Protein AF-A0A355M276-F1 (afdb_monomer_lite)

pLDDT: mean 73.24, std 22.03, range [34.16, 96.5]

Radius of gyration: 30.93 Å; chains: 1; bounding box: 49×76×55 Å

Structure (mmCIF, N/CA/C/O backbone):
data_AF-A0A355M276-F1
#
_entry.id   AF-A0A355M276-F1
#
loop_
_atom_site.group_PDB
_atom_site.id
_atom_site.type_symbol
_atom_site.label_atom_id
_atom_site.label_alt_id
_atom_site.label_comp_id
_atom_site.label_asym_id
_atom_site.label_entity_id
_atom_site.label_seq_id
_atom_site.pdbx_PDB_ins_code
_atom_site.Cartn_x
_atom_site.Cartn_y
_atom_site.Cartn_z
_atom_site.occupancy
_atom_site.B_iso_or_equiv
_atom_site.auth_seq_id
_atom_site.auth_comp_id
_atom_site.auth_asym_id
_atom_site.auth_atom_id
_atom_site.pdbx_PDB_model_num
ATOM 1 N N . MET A 1 1 ? 22.089 56.402 -27.767 1.00 39.66 1 MET A N 1
ATOM 2 C CA . MET A 1 1 ? 21.917 55.730 -26.461 1.00 39.66 1 MET A CA 1
ATOM 3 C C . MET A 1 1 ? 22.614 56.566 -25.3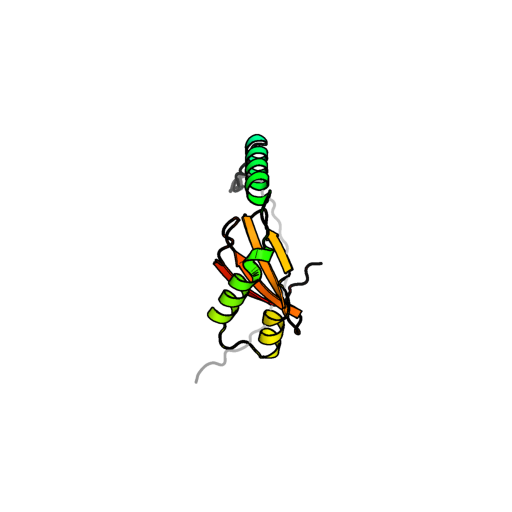99 1.00 39.66 1 MET A C 1
ATOM 5 O O . MET A 1 1 ? 23.775 56.906 -25.575 1.00 39.66 1 MET A O 1
ATOM 9 N N . ARG A 1 2 ? 21.848 57.023 -24.402 1.00 36.72 2 ARG A N 1
ATOM 10 C CA . ARG A 1 2 ? 22.248 57.958 -23.339 1.00 36.72 2 ARG A CA 1
ATOM 11 C C . ARG A 1 2 ? 22.703 57.205 -22.082 1.00 36.72 2 ARG A C 1
ATOM 13 O O . ARG A 1 2 ? 22.256 56.087 -21.858 1.00 36.72 2 ARG A O 1
ATOM 20 N N . TRP A 1 3 ? 23.440 57.957 -21.258 1.00 36.84 3 TRP A N 1
ATOM 21 C CA . TRP A 1 3 ? 23.715 57.808 -19.820 1.00 36.84 3 TRP A CA 1
ATOM 22 C C . TRP A 1 3 ? 25.068 57.195 -19.429 1.00 36.84 3 TRP A C 1
ATOM 24 O O . TRP A 1 3 ? 25.181 56.026 -19.089 1.00 36.84 3 TRP A O 1
ATOM 34 N N . HIS A 1 4 ? 26.072 58.073 -19.345 1.00 42.06 4 HIS A N 1
ATOM 35 C CA . HIS A 1 4 ? 27.077 58.034 -18.284 1.00 42.06 4 HIS A CA 1
ATOM 36 C C . HIS A 1 4 ? 26.790 59.205 -17.338 1.00 42.06 4 HIS A C 1
ATOM 38 O O . HIS A 1 4 ? 26.800 60.356 -17.774 1.00 42.06 4 HIS A O 1
ATOM 44 N N . ILE A 1 5 ? 26.522 58.921 -16.062 1.00 45.81 5 ILE A N 1
ATOM 45 C CA . ILE A 1 5 ? 26.550 59.922 -14.99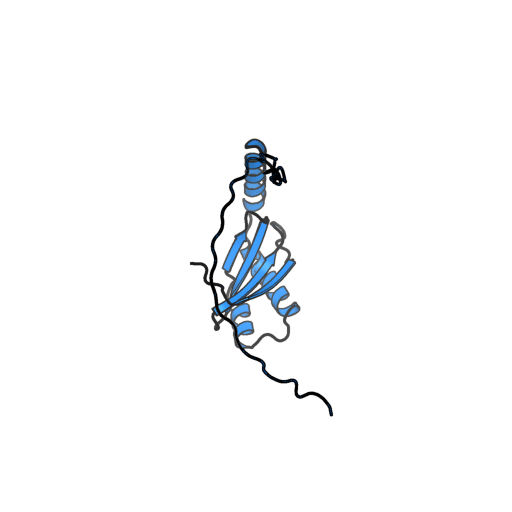0 1.00 45.81 5 ILE A CA 1
ATOM 46 C C . ILE A 1 5 ? 27.690 59.583 -14.035 1.00 45.81 5 ILE A C 1
ATOM 48 O O . ILE A 1 5 ? 28.011 58.431 -13.751 1.00 45.81 5 ILE A O 1
ATOM 52 N N . THR A 1 6 ? 28.324 60.669 -13.636 1.00 45.25 6 THR A N 1
ATOM 53 C CA . THR A 1 6 ? 29.606 60.893 -12.998 1.00 45.25 6 THR A CA 1
ATOM 54 C C . THR A 1 6 ? 29.631 60.624 -11.493 1.00 45.25 6 THR A C 1
ATOM 56 O O . THR A 1 6 ? 28.655 60.802 -10.771 1.00 45.25 6 THR A O 1
ATOM 59 N N . LYS A 1 7 ? 30.834 60.266 -11.028 1.00 45.91 7 LYS A N 1
ATOM 60 C CA . LYS A 1 7 ? 31.295 60.278 -9.633 1.00 45.91 7 LYS A CA 1
ATOM 61 C C . LYS A 1 7 ? 31.498 61.712 -9.118 1.00 45.91 7 LYS A C 1
ATOM 63 O O . LYS A 1 7 ? 32.180 62.476 -9.787 1.00 45.91 7 LYS A O 1
ATOM 68 N N . TYR A 1 8 ? 31.081 61.988 -7.880 1.00 46.78 8 TYR A N 1
ATOM 69 C CA . TYR A 1 8 ? 31.647 62.983 -6.940 1.00 46.78 8 TYR A CA 1
ATOM 70 C C . TYR A 1 8 ? 31.347 62.450 -5.518 1.00 46.78 8 TYR A C 1
ATOM 72 O O . TYR A 1 8 ? 30.198 62.162 -5.224 1.00 46.78 8 TYR A O 1
ATOM 80 N N . SER A 1 9 ? 32.289 62.009 -4.674 1.00 34.62 9 SER A N 1
ATOM 81 C CA . SER A 1 9 ? 33.448 62.637 -4.007 1.00 34.62 9 SER A CA 1
ATOM 82 C C . SER A 1 9 ? 33.122 63.457 -2.741 1.00 34.62 9 SER A C 1
ATOM 84 O O . SER A 1 9 ? 32.675 64.591 -2.834 1.00 34.62 9 SER A O 1
ATOM 86 N N . LYS A 1 10 ? 33.542 62.881 -1.596 1.00 42.00 10 LYS A N 1
ATOM 87 C CA . LYS A 1 10 ? 34.029 63.475 -0.325 1.00 42.00 10 LYS A CA 1
ATOM 88 C C . LYS A 1 10 ? 33.125 64.440 0.463 1.00 42.00 10 LYS A C 1
ATOM 90 O O . LYS A 1 10 ? 32.912 65.567 0.038 1.00 42.00 10 LYS A O 1
ATOM 95 N N . LYS A 1 11 ? 32.908 64.112 1.750 1.00 43.47 11 LYS A N 1
ATOM 96 C CA . LYS A 1 11 ? 33.472 64.856 2.905 1.00 43.47 11 LYS A CA 1
ATOM 97 C C . LYS A 1 11 ? 33.260 64.117 4.240 1.00 43.47 11 LYS A C 1
ATOM 99 O O . LYS A 1 11 ? 32.246 63.469 4.452 1.00 43.47 11 LYS A O 1
ATOM 104 N N . LYS A 1 12 ? 34.286 64.206 5.093 1.00 43.09 12 LYS A N 1
ATOM 105 C CA . LYS A 1 12 ? 34.375 63.740 6.487 1.00 43.09 12 LYS A CA 1
ATOM 106 C C . LYS A 1 12 ? 33.690 64.730 7.446 1.00 43.09 12 LYS A C 1
ATOM 108 O O . LYS A 1 12 ? 33.675 65.916 7.135 1.00 43.09 12 LYS A O 1
ATOM 113 N N . SER A 1 13 ? 33.294 64.222 8.620 1.00 36.44 13 SER A N 1
ATOM 114 C CA . SER A 1 13 ? 33.491 64.780 9.983 1.00 36.44 13 SER A CA 1
ATOM 115 C C . SER A 1 13 ? 32.241 64.755 10.869 1.00 36.44 13 SER A C 1
ATOM 117 O O . SER A 1 13 ? 31.326 65.544 10.688 1.00 36.44 13 SER A O 1
ATOM 119 N N . ILE A 1 14 ? 32.270 63.824 11.830 1.00 49.62 14 ILE A N 1
ATOM 120 C CA . ILE A 1 14 ? 32.143 64.007 13.291 1.00 49.62 14 ILE A CA 1
ATOM 121 C C . ILE A 1 14 ? 31.348 65.234 13.765 1.00 49.62 14 ILE A C 1
ATOM 123 O O . ILE A 1 14 ? 31.803 66.355 13.557 1.00 49.62 14 ILE A O 1
ATOM 127 N N . LEU A 1 15 ? 30.293 64.994 14.557 1.00 43.19 15 LEU A N 1
ATOM 128 C CA . LEU A 1 15 ? 30.056 65.646 15.858 1.00 43.19 15 LEU A CA 1
ATOM 129 C C . LEU A 1 15 ? 28.885 64.979 16.602 1.00 43.19 15 LEU A C 1
ATOM 131 O O . LEU A 1 15 ? 27.765 64.913 16.105 1.00 43.19 15 LEU A O 1
ATOM 135 N N . CYS A 1 16 ? 29.177 64.486 17.806 1.00 39.56 16 CYS A N 1
ATOM 136 C CA . CYS A 1 16 ? 28.207 64.128 18.836 1.00 39.56 16 CYS A CA 1
ATOM 137 C C . CYS A 1 16 ? 27.520 65.386 19.384 1.00 39.56 16 CYS A C 1
ATOM 139 O O . CYS A 1 16 ? 28.213 66.358 19.674 1.00 39.56 16 CYS A O 1
ATOM 141 N N . ALA A 1 17 ? 26.213 65.324 19.654 1.00 41.91 17 ALA A N 1
ATOM 142 C CA . ALA A 1 17 ? 25.575 66.145 20.684 1.00 41.91 17 ALA A CA 1
ATOM 143 C C . ALA A 1 17 ? 24.224 65.548 21.125 1.00 41.91 17 ALA A C 1
ATOM 145 O O . ALA A 1 17 ? 23.282 65.467 20.347 1.00 41.91 17 ALA A O 1
ATOM 146 N N . PHE A 1 18 ? 24.200 65.107 22.386 1.00 38.97 18 PHE A N 1
ATOM 147 C CA . PHE A 1 18 ? 23.133 65.211 23.389 1.00 38.97 18 PHE A CA 1
ATOM 148 C C . PHE A 1 18 ? 21.690 65.504 22.935 1.00 38.97 18 PHE A C 1
ATOM 150 O O . PHE A 1 18 ? 21.410 66.583 22.423 1.00 38.97 18 PHE A O 1
ATOM 157 N N . SER A 1 19 ? 20.735 64.677 23.378 1.00 40.62 19 SER A N 1
ATOM 158 C CA . SER A 1 19 ? 19.807 65.071 24.458 1.00 40.62 19 SER A CA 1
ATOM 159 C C . SER A 1 19 ? 18.811 63.963 24.814 1.00 40.62 19 SER A C 1
ATOM 161 O O . SER A 1 19 ? 18.289 63.250 23.964 1.00 40.62 19 SER A O 1
ATOM 163 N N . ILE A 1 20 ? 18.588 63.843 26.118 1.00 48.19 20 ILE A N 1
ATOM 164 C CA . ILE A 1 20 ? 17.655 62.967 26.827 1.00 48.19 20 ILE A CA 1
ATOM 165 C C . ILE A 1 20 ? 16.225 63.499 26.647 1.00 48.19 20 ILE A C 1
ATOM 167 O O . ILE A 1 20 ? 16.015 64.684 26.893 1.00 48.19 20 ILE A O 1
ATOM 171 N N . LEU A 1 21 ? 15.239 62.645 26.332 1.00 40.78 21 LEU A N 1
ATOM 172 C CA . LEU A 1 21 ? 13.839 62.910 26.701 1.00 40.78 21 LEU A CA 1
ATOM 173 C C . LEU A 1 21 ? 12.971 61.633 26.763 1.00 40.78 21 LEU A C 1
ATOM 175 O O . LEU A 1 21 ? 12.622 61.036 25.753 1.00 40.78 21 LEU A O 1
ATOM 179 N N . LEU A 1 22 ? 12.694 61.238 28.007 1.00 40.47 22 LEU A N 1
ATOM 180 C CA . LEU A 1 22 ? 11.449 60.724 28.600 1.00 40.47 22 LEU A CA 1
ATOM 181 C C . LEU A 1 22 ? 10.372 60.036 27.725 1.00 40.47 22 LEU A C 1
ATOM 183 O O . LEU A 1 22 ? 9.754 60.647 26.865 1.00 40.47 22 LEU A O 1
ATOM 187 N N . ILE A 1 23 ? 10.042 58.814 28.173 1.00 47.16 23 ILE A N 1
ATOM 188 C CA . ILE A 1 23 ? 8.692 58.261 28.413 1.00 47.16 23 ILE A CA 1
ATOM 189 C C . ILE A 1 23 ? 7.711 58.270 27.232 1.00 47.16 23 ILE A C 1
ATOM 191 O O . ILE A 1 23 ? 7.044 59.265 26.990 1.00 47.16 23 ILE A O 1
ATOM 195 N N . PHE A 1 24 ? 7.458 57.081 26.674 1.00 41.59 24 PHE A N 1
ATOM 196 C CA . PHE A 1 24 ? 6.095 56.619 26.386 1.00 41.59 24 PHE A CA 1
ATOM 197 C C . PHE A 1 24 ? 6.000 55.099 26.597 1.00 41.59 24 PHE A C 1
ATOM 199 O O . PHE A 1 24 ? 6.434 54.298 25.774 1.00 41.59 24 PHE A O 1
ATOM 206 N N . LEU A 1 25 ? 5.413 54.712 27.733 1.00 45.72 25 LEU A N 1
ATOM 207 C CA . LEU A 1 25 ? 4.689 53.453 27.867 1.00 45.72 25 LEU A CA 1
ATOM 208 C C . LEU A 1 25 ? 3.402 53.595 27.045 1.00 45.72 25 LEU A C 1
ATOM 210 O O . LEU A 1 25 ? 2.510 54.366 27.396 1.00 45.72 25 LEU A O 1
ATOM 214 N N . SER A 1 26 ? 3.308 52.871 25.937 1.00 41.50 26 SER A N 1
ATOM 215 C CA . SER A 1 26 ? 2.035 52.569 25.284 1.00 41.50 26 SER A CA 1
ATOM 216 C C . SER A 1 26 ? 2.157 51.247 24.547 1.00 41.50 26 SER A C 1
ATOM 218 O O . SER A 1 26 ? 2.688 51.162 23.447 1.00 41.50 26 SER A O 1
ATOM 220 N N . SER A 1 27 ? 1.694 50.209 25.236 1.00 40.75 27 SER A N 1
ATOM 221 C CA . SER A 1 27 ? 0.764 49.222 24.696 1.00 40.75 27 SER A CA 1
ATOM 222 C C . SER A 1 27 ? 0.981 48.822 23.236 1.00 40.75 27 SER A C 1
ATOM 224 O O . SER A 1 27 ? 0.223 49.221 22.357 1.00 40.75 27 SER A O 1
ATOM 226 N N . CYS A 1 28 ? 1.935 47.923 22.992 1.00 37.06 28 CYS A N 1
ATOM 227 C CA . CYS A 1 28 ? 1.809 46.992 21.873 1.00 37.06 28 CYS A CA 1
ATOM 228 C C . CYS A 1 28 ? 0.955 45.802 22.333 1.00 37.06 28 CYS A C 1
ATOM 230 O O . CYS A 1 28 ? 1.438 44.704 22.588 1.00 37.06 28 CYS A O 1
ATOM 232 N N . SER A 1 29 ? -0.342 46.070 22.491 1.00 42.53 29 SER A N 1
ATOM 233 C CA . SER A 1 29 ? -1.378 45.048 22.415 1.00 42.53 29 SER A CA 1
ATOM 234 C C . SER A 1 29 ? -1.590 44.757 20.940 1.00 42.53 29 SER A C 1
ATOM 236 O O . SER A 1 29 ? -2.168 45.582 20.239 1.00 42.53 29 SER A O 1
ATOM 238 N N . SER A 1 30 ? -1.124 43.613 20.454 1.00 40.78 30 SER A N 1
ATOM 239 C CA . SER A 1 30 ? -1.623 43.021 19.212 1.00 40.78 30 SER A CA 1
ATOM 240 C C . SER A 1 30 ? -1.355 41.523 19.219 1.00 40.78 30 SER A C 1
ATOM 242 O O . SER A 1 30 ? -0.306 41.044 18.806 1.00 40.78 30 SER A O 1
ATOM 244 N N . THR A 1 31 ? -2.386 40.823 19.688 1.00 42.81 31 THR A N 1
ATOM 245 C CA . THR A 1 31 ? -2.859 39.586 19.070 1.00 42.81 31 THR A CA 1
ATOM 246 C C . THR A 1 31 ? -1.959 38.367 19.261 1.00 42.81 31 THR A C 1
ATOM 248 O O . THR A 1 31 ? -1.431 37.802 18.308 1.00 42.81 31 THR A O 1
ATOM 251 N N . SER A 1 32 ? -1.925 37.863 20.501 1.00 39.03 32 SER A N 1
ATOM 252 C CA . SER A 1 32 ? -1.961 36.410 20.687 1.00 39.03 32 SER A CA 1
ATOM 253 C C . SER A 1 32 ? -3.175 35.893 19.924 1.00 39.03 32 SER A C 1
ATOM 255 O O . SER A 1 32 ? -4.315 36.068 20.357 1.00 39.03 32 SER A O 1
ATOM 257 N N . GLN A 1 33 ? -2.939 35.309 18.753 1.00 38.59 33 GLN A N 1
ATOM 258 C CA . GLN A 1 33 ? -3.899 34.406 18.152 1.00 38.59 33 GLN A CA 1
ATOM 259 C C . GLN A 1 33 ? -4.103 33.291 19.175 1.00 38.59 33 GLN A C 1
ATOM 261 O O . GLN A 1 33 ? -3.227 32.455 19.385 1.00 38.59 33 GLN A O 1
ATOM 266 N N . ASN A 1 34 ? -5.235 33.347 19.877 1.00 39.66 34 ASN A N 1
ATOM 267 C CA . ASN A 1 34 ? -5.796 32.205 20.572 1.00 39.66 34 ASN A CA 1
ATOM 268 C C . ASN A 1 34 ? -6.046 31.144 19.501 1.00 39.66 34 ASN A C 1
ATOM 270 O O . ASN A 1 34 ? -7.113 31.090 18.897 1.00 39.66 34 ASN A O 1
ATOM 274 N N . PHE A 1 35 ? -5.025 30.342 19.220 1.00 38.31 35 PHE A N 1
ATOM 275 C CA . PHE A 1 35 ? -5.208 29.036 18.629 1.00 38.31 35 PHE A CA 1
ATOM 276 C C . PHE A 1 35 ? -5.878 28.231 19.734 1.00 38.31 35 PHE A C 1
ATOM 278 O O . PHE A 1 35 ? -5.220 27.761 20.662 1.00 38.31 35 PHE A O 1
ATOM 285 N N . SER A 1 36 ? -7.209 28.218 19.729 1.00 40.69 36 SER A N 1
ATOM 286 C CA . SER A 1 36 ? -7.991 27.360 20.602 1.00 40.69 36 SER A CA 1
ATOM 287 C C . SER A 1 36 ? -7.569 25.931 20.286 1.00 40.69 36 SER A C 1
ATOM 289 O O . SER A 1 36 ? -8.044 25.345 19.320 1.00 40.69 36 SER A O 1
ATOM 291 N N . GLN A 1 37 ? -6.614 25.401 21.054 1.00 47.31 37 GLN A N 1
ATOM 292 C CA . GLN A 1 37 ? -6.393 23.970 21.143 1.00 47.31 37 GLN A CA 1
ATOM 293 C C . GLN A 1 37 ? -7.735 23.387 21.558 1.00 47.31 37 GLN A C 1
ATOM 295 O O . GLN A 1 37 ? -8.178 23.566 22.692 1.00 47.31 37 GLN A O 1
ATOM 300 N N . GLU A 1 38 ? -8.418 22.788 20.593 1.00 54.78 38 GLU A N 1
ATOM 301 C CA . GLU A 1 38 ? -9.621 22.012 20.802 1.00 54.78 38 GLU A CA 1
ATOM 302 C C . GLU A 1 38 ? -9.246 20.899 21.786 1.00 54.78 38 GLU A C 1
ATOM 304 O O . GLU A 1 38 ? -8.566 19.935 21.438 1.00 54.78 38 GLU A O 1
ATOM 309 N N . GLN A 1 39 ? -9.555 21.105 23.070 1.00 60.12 39 GLN A N 1
ATOM 310 C CA . GLN A 1 39 ? -9.307 20.117 24.111 1.00 60.12 39 GLN A CA 1
ATOM 311 C C . GLN A 1 39 ? -10.294 18.975 23.889 1.00 60.12 39 GLN A C 1
ATOM 313 O O . GLN A 1 39 ? -11.424 19.012 24.374 1.00 60.12 39 GLN A O 1
ATOM 318 N N . ILE A 1 40 ? -9.873 17.980 23.108 1.00 69.50 40 ILE A N 1
ATOM 319 C CA . ILE A 1 40 ? -10.594 16.720 22.960 1.00 69.50 40 ILE A CA 1
ATOM 320 C C . ILE A 1 40 ? -10.729 16.132 24.365 1.00 69.50 40 ILE A C 1
ATOM 322 O O . ILE A 1 40 ? -9.732 15.889 25.044 1.00 69.50 40 ILE A O 1
ATOM 326 N N . SER A 1 41 ? -11.964 15.954 24.832 1.00 80.88 41 SER A N 1
ATOM 327 C CA . SER A 1 41 ? -12.208 15.405 26.165 1.00 80.88 41 SER A CA 1
ATOM 328 C C . SER A 1 41 ? -11.750 13.948 26.235 1.00 80.88 41 SER A C 1
ATOM 330 O O . SER A 1 41 ? -11.911 13.200 25.269 1.00 80.88 41 SER A O 1
ATOM 332 N N . ASP A 1 42 ? -11.276 13.499 27.399 1.00 82.56 42 ASP A N 1
ATOM 333 C CA . ASP A 1 42 ? -10.878 12.097 27.627 1.00 82.56 42 ASP A CA 1
ATOM 334 C C . ASP A 1 42 ? -11.974 11.096 27.213 1.00 82.56 42 ASP A C 1
ATOM 336 O O . ASP A 1 42 ? -11.698 9.994 26.740 1.00 82.56 42 ASP A O 1
ATOM 340 N N . LYS A 1 43 ? -13.243 11.507 27.322 1.00 79.12 43 LYS A N 1
ATOM 341 C CA . LYS A 1 43 ? -14.403 10.724 26.885 1.00 79.12 43 LYS A CA 1
ATOM 342 C C . LYS A 1 43 ? -14.465 10.551 25.362 1.00 79.12 43 LYS A C 1
ATOM 344 O O . LYS A 1 43 ? -14.816 9.470 24.899 1.00 79.12 43 LYS A O 1
ATOM 349 N N . GLN A 1 44 ? -14.137 11.584 24.588 1.00 76.12 44 GLN A N 1
ATOM 350 C CA . GLN A 1 44 ? -14.074 11.499 23.124 1.00 76.12 44 GLN A CA 1
ATOM 351 C C . GLN A 1 44 ? -12.902 10.625 22.674 1.00 76.12 44 GLN A C 1
ATOM 353 O O . GLN A 1 44 ? -13.076 9.815 21.771 1.00 76.12 44 GLN A O 1
ATOM 358 N N . ILE A 1 45 ? -11.753 10.716 23.352 1.00 81.19 45 ILE A N 1
ATOM 359 C CA . ILE A 1 45 ? -10.594 9.847 23.088 1.00 81.19 45 ILE A CA 1
ATOM 360 C C . ILE A 1 45 ? -10.981 8.375 23.279 1.00 81.19 45 ILE A C 1
ATOM 362 O O . ILE A 1 45 ? -10.757 7.556 22.392 1.00 81.19 45 ILE A O 1
ATOM 366 N N . GLN A 1 46 ? -11.647 8.048 24.391 1.00 81.88 46 GLN A N 1
ATOM 367 C CA . GLN A 1 46 ? -12.120 6.685 24.653 1.00 81.88 46 GLN A CA 1
ATOM 368 C C . GLN A 1 46 ? -13.143 6.197 23.621 1.00 81.88 46 GLN A C 1
ATOM 370 O O . GLN A 1 46 ? -13.125 5.029 23.240 1.00 81.88 46 GLN A O 1
ATOM 375 N N . GLN A 1 47 ? -14.044 7.070 23.164 1.00 78.56 47 GLN A N 1
ATOM 376 C CA . GLN A 1 47 ? -15.018 6.718 22.129 1.00 78.56 47 GLN A CA 1
ATOM 377 C C . GLN A 1 47 ? -14.346 6.434 20.784 1.00 78.56 47 GLN A C 1
ATOM 379 O O . GLN A 1 47 ? -14.718 5.462 20.130 1.00 78.56 47 GLN A O 1
ATOM 384 N N . ILE A 1 48 ? -13.351 7.238 20.402 1.00 78.56 48 ILE A N 1
ATOM 385 C CA . ILE A 1 48 ? -12.557 7.028 19.186 1.00 78.56 48 ILE A CA 1
ATOM 386 C C . ILE A 1 48 ? -11.825 5.686 19.269 1.00 78.56 48 ILE A C 1
ATOM 388 O O . ILE A 1 48 ? -11.983 4.867 18.374 1.00 78.56 48 ILE A O 1
ATOM 392 N N . GLN A 1 49 ? -11.153 5.394 20.385 1.00 80.31 49 GLN A N 1
ATOM 393 C CA . GLN A 1 49 ? -10.477 4.107 20.587 1.00 80.31 49 GLN A CA 1
ATOM 394 C C . GLN A 1 49 ? -11.420 2.904 20.501 1.00 80.31 49 GLN A C 1
ATOM 396 O O . GLN A 1 49 ? -11.098 1.905 19.871 1.00 80.31 49 GLN A O 1
ATOM 401 N N . GLN A 1 50 ? -12.623 2.997 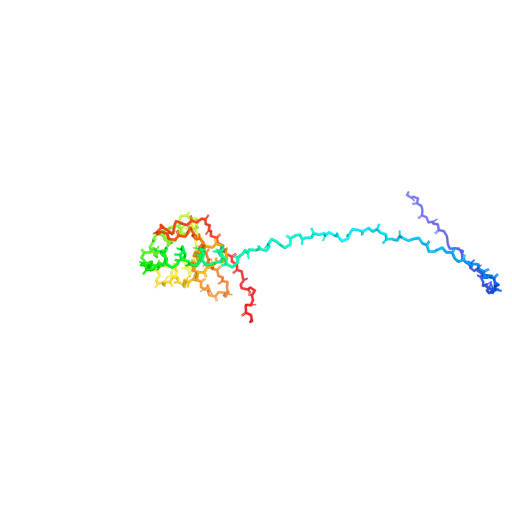21.067 1.00 79.75 50 GLN A N 1
ATOM 402 C CA . GLN A 1 50 ? -13.606 1.915 20.955 1.00 79.75 50 GLN A CA 1
ATOM 403 C C . GLN A 1 50 ? -14.142 1.727 19.532 1.00 79.75 50 GLN A C 1
ATOM 405 O O . GLN A 1 50 ? -14.531 0.616 19.168 1.00 79.75 50 GLN A O 1
ATOM 410 N N . LEU A 1 51 ? -14.243 2.806 18.755 1.00 74.31 51 LEU A N 1
ATOM 411 C CA . LEU A 1 51 ? -14.623 2.753 17.344 1.00 74.31 51 LEU A CA 1
ATOM 412 C C . LEU A 1 51 ? -13.507 2.123 16.511 1.00 74.31 51 LEU A C 1
ATOM 414 O O . LEU A 1 51 ? -13.796 1.222 15.729 1.00 74.31 51 LEU A O 1
ATOM 418 N N . GLU A 1 52 ? -12.258 2.522 16.747 1.00 75.06 52 GLU A N 1
ATOM 419 C CA . GLU A 1 52 ? -11.070 1.918 16.142 1.00 75.06 52 GLU A CA 1
ATOM 420 C C . GLU A 1 52 ? -11.033 0.412 16.419 1.00 75.06 52 GLU A C 1
ATOM 422 O O . GLU A 1 52 ? -11.094 -0.385 15.486 1.00 75.06 52 GLU A O 1
ATOM 427 N N . ASP A 1 53 ? -11.045 -0.002 17.687 1.00 79.44 53 ASP A N 1
ATOM 428 C CA . ASP A 1 53 ? -10.970 -1.419 18.056 1.00 79.44 53 ASP A CA 1
ATOM 429 C C . ASP A 1 53 ? -12.065 -2.250 17.370 1.00 79.44 53 ASP A C 1
ATOM 431 O O . ASP A 1 53 ? -11.819 -3.374 16.941 1.00 79.44 53 ASP A O 1
ATOM 435 N N . LYS A 1 54 ? -13.273 -1.696 17.207 1.00 73.88 54 LYS A N 1
ATOM 436 C CA . LYS A 1 54 ? -14.375 -2.370 16.503 1.00 73.88 54 LYS A CA 1
ATOM 437 C C . LYS A 1 54 ? -14.181 -2.431 14.993 1.00 73.88 54 LYS A C 1
ATOM 439 O O . LYS A 1 54 ? -14.543 -3.443 14.398 1.00 73.88 54 LYS A O 1
ATOM 444 N N . MET A 1 55 ? -13.660 -1.370 14.382 1.00 70.38 55 MET A N 1
ATOM 445 C CA . MET A 1 55 ? -13.388 -1.323 12.944 1.00 70.38 55 MET A CA 1
ATOM 446 C C . MET A 1 55 ? -12.263 -2.286 12.558 1.00 70.38 55 MET A C 1
ATOM 448 O O . MET A 1 55 ? -12.360 -2.941 11.525 1.00 70.38 55 MET A O 1
ATOM 452 N N . PHE A 1 56 ? -11.244 -2.425 13.410 1.00 73.12 56 PHE A N 1
ATOM 453 C CA . PHE A 1 56 ? -10.033 -3.194 13.107 1.00 73.12 56 PHE A CA 1
ATOM 454 C C . PHE A 1 56 ? -9.999 -4.603 13.718 1.00 73.12 56 PHE A C 1
ATOM 456 O O . PHE A 1 56 ? -9.123 -5.384 13.359 1.00 73.12 56 PHE A O 1
ATOM 463 N N . ALA A 1 57 ? -10.940 -4.978 14.597 1.00 72.19 57 ALA A N 1
ATOM 464 C CA . ALA A 1 57 ? -10.939 -6.279 15.289 1.00 72.19 57 ALA A CA 1
ATOM 465 C C . ALA A 1 57 ? -10.843 -7.504 14.360 1.00 72.19 57 ALA A C 1
ATOM 467 O O . ALA A 1 57 ? -10.360 -8.551 14.786 1.00 72.19 57 ALA A O 1
ATOM 468 N N . ASN A 1 58 ? -11.318 -7.387 13.118 1.00 63.84 58 ASN A N 1
ATOM 469 C CA . ASN A 1 58 ? -11.292 -8.465 12.127 1.00 63.84 58 ASN A CA 1
ATOM 470 C C . ASN A 1 58 ? -10.681 -8.031 10.792 1.00 63.84 58 ASN A C 1
ATOM 472 O O . ASN A 1 58 ? -10.831 -8.753 9.804 1.00 63.84 58 ASN A O 1
ATOM 476 N N . ASP A 1 59 ? -10.045 -6.862 10.749 1.00 76.69 59 ASP A N 1
ATOM 477 C CA . ASP A 1 59 ? -9.514 -6.354 9.496 1.00 76.69 59 ASP A CA 1
ATOM 478 C C . ASP A 1 59 ? -8.251 -7.116 9.077 1.00 76.69 59 ASP A C 1
ATOM 480 O O . ASP A 1 59 ? -7.420 -7.504 9.905 1.00 76.69 59 ASP A O 1
ATOM 484 N N . LYS A 1 60 ? -8.151 -7.379 7.775 1.00 86.12 60 LYS A N 1
ATOM 485 C CA . LYS A 1 60 ? -7.043 -8.092 7.136 1.00 86.12 60 LYS A CA 1
ATOM 486 C C . LYS A 1 60 ? -6.685 -7.338 5.861 1.00 86.12 60 LYS A C 1
ATOM 488 O O . LYS A 1 60 ? -7.139 -7.741 4.783 1.00 86.12 60 LYS A O 1
ATOM 493 N N . PRO A 1 61 ? -5.898 -6.254 5.960 1.00 86.81 61 PRO A N 1
ATOM 494 C CA . PRO A 1 61 ? -5.563 -5.423 4.807 1.00 86.81 61 PRO A CA 1
ATOM 495 C C . PRO A 1 61 ? -4.893 -6.228 3.682 1.00 86.81 61 PRO A C 1
ATOM 497 O O . PRO A 1 61 ? -4.998 -5.873 2.514 1.00 86.81 61 PRO A O 1
ATOM 500 N N . GLU A 1 62 ? -4.270 -7.366 4.000 1.00 90.50 62 GLU A N 1
ATOM 501 C CA . GLU A 1 62 ? -3.671 -8.283 3.028 1.00 90.50 62 GLU A CA 1
ATOM 502 C C . GLU A 1 62 ? -4.675 -8.873 2.033 1.00 90.50 62 GLU A C 1
ATOM 504 O O . GLU A 1 62 ? -4.284 -9.287 0.943 1.00 90.50 62 GLU A O 1
ATOM 509 N N . THR A 1 63 ? -5.962 -8.911 2.383 1.00 92.00 63 THR A N 1
ATOM 510 C CA . THR A 1 63 ? -7.017 -9.390 1.479 1.00 92.00 63 THR A CA 1
ATOM 511 C C . THR A 1 63 ? -7.275 -8.447 0.305 1.00 92.00 63 THR A C 1
ATOM 513 O O . THR A 1 63 ? -7.827 -8.894 -0.693 1.00 92.00 63 THR A O 1
ATOM 516 N N . HIS A 1 64 ? -6.806 -7.198 0.384 1.00 91.75 64 HIS A N 1
ATOM 517 C CA . HIS A 1 64 ? -6.980 -6.176 -0.649 1.00 91.75 64 HIS A CA 1
ATOM 518 C C . HIS A 1 64 ? -5.758 -6.012 -1.560 1.00 91.75 64 HIS A C 1
ATOM 520 O O . HIS A 1 64 ? -5.743 -5.146 -2.426 1.00 91.75 64 HIS A O 1
ATOM 526 N N . PHE A 1 65 ? -4.696 -6.808 -1.391 1.00 94.75 65 PHE A N 1
ATOM 527 C CA . PHE A 1 65 ? -3.458 -6.606 -2.157 1.00 94.75 65 PHE A CA 1
ATOM 528 C C . PHE A 1 65 ? -3.647 -6.658 -3.671 1.00 94.75 65 PHE A C 1
ATOM 530 O O . PHE A 1 65 ? -2.959 -5.925 -4.380 1.00 94.75 65 PHE A O 1
ATOM 537 N N . ASP A 1 66 ? -4.550 -7.499 -4.163 1.00 94.75 66 ASP A N 1
ATOM 538 C CA . ASP A 1 66 ? -4.801 -7.606 -5.598 1.00 94.75 66 ASP A CA 1
ATOM 539 C C . ASP A 1 66 ? -5.560 -6.384 -6.128 1.00 94.75 66 ASP A C 1
ATOM 541 O O . ASP A 1 66 ? -5.120 -5.807 -7.121 1.00 94.75 66 ASP A O 1
ATOM 545 N N . ASP A 1 67 ? -6.575 -5.902 -5.405 1.00 93.50 67 ASP A N 1
ATOM 546 C CA . ASP A 1 67 ? -7.306 -4.669 -5.740 1.00 93.50 67 ASP A CA 1
ATOM 547 C C . ASP A 1 67 ? -6.359 -3.458 -5.785 1.00 93.50 67 ASP A C 1
ATOM 549 O O . ASP A 1 67 ? -6.400 -2.625 -6.691 1.00 93.50 67 ASP A O 1
ATOM 553 N N . ILE A 1 68 ? -5.432 -3.381 -4.826 1.00 95.50 68 ILE A N 1
ATOM 554 C CA . ILE A 1 68 ? -4.438 -2.306 -4.770 1.00 95.50 68 ILE A CA 1
ATOM 555 C C . ILE A 1 68 ? -3.455 -2.393 -5.942 1.00 95.50 68 ILE A C 1
ATOM 557 O O . ILE A 1 68 ? -3.076 -1.363 -6.499 1.00 95.50 68 ILE A O 1
ATOM 561 N N . ARG A 1 69 ? -3.037 -3.596 -6.352 1.00 96.19 69 ARG A N 1
ATOM 562 C CA . ARG A 1 69 ? -2.191 -3.767 -7.546 1.00 96.19 69 ARG A CA 1
ATOM 563 C C . ARG A 1 69 ? -2.921 -3.364 -8.816 1.00 96.19 69 ARG A C 1
ATOM 565 O O . ARG A 1 69 ? -2.327 -2.690 -9.652 1.00 96.19 69 ARG A O 1
ATOM 572 N N . GLU A 1 70 ? -4.173 -3.784 -8.963 1.00 96.19 70 GLU A N 1
ATOM 573 C CA . GLU A 1 70 ? -5.006 -3.414 -10.104 1.00 96.19 70 GLU A CA 1
ATOM 574 C C . GLU A 1 70 ? -5.100 -1.893 -10.208 1.00 96.19 70 GLU A C 1
ATOM 576 O O . GLU A 1 70 ? -4.734 -1.330 -11.239 1.00 96.19 70 GLU A O 1
ATOM 581 N N . TYR A 1 71 ? -5.406 -1.221 -9.098 1.00 95.75 71 TYR A N 1
ATOM 582 C CA . TYR A 1 71 ? -5.437 0.236 -9.040 1.00 95.75 71 TYR A CA 1
ATOM 583 C C . TYR A 1 71 ? -4.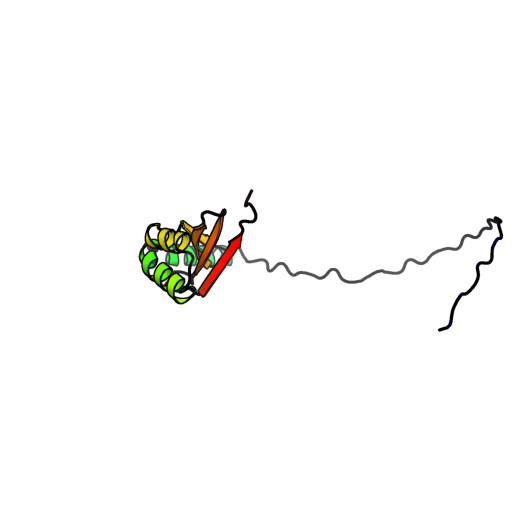109 0.886 -9.461 1.00 95.75 71 TYR A C 1
ATOM 585 O O . TYR A 1 71 ? -4.105 1.865 -10.207 1.00 95.75 71 TYR A O 1
ATOM 593 N N . VAL A 1 72 ? -2.959 0.343 -9.041 1.00 96.12 72 VAL A N 1
ATOM 594 C CA . VAL A 1 72 ? -1.641 0.846 -9.476 1.00 96.12 72 VAL A CA 1
ATOM 595 C C . VAL A 1 72 ? -1.498 0.785 -10.999 1.00 96.12 72 VAL A C 1
ATOM 597 O O . VAL A 1 72 ? -1.069 1.770 -11.601 1.00 96.12 72 VAL A O 1
ATOM 600 N N . PHE A 1 73 ? -1.856 -0.339 -11.626 1.00 95.94 73 PHE A N 1
ATOM 601 C CA . PHE A 1 73 ? -1.728 -0.512 -13.078 1.00 95.94 73 PHE A CA 1
ATOM 602 C C . PHE A 1 73 ? -2.757 0.299 -13.870 1.00 95.94 73 PHE A C 1
ATOM 604 O O . PHE A 1 73 ? -2.459 0.732 -14.981 1.00 95.94 73 PHE A O 1
ATOM 611 N N . GLU A 1 74 ? -3.934 0.558 -13.302 1.00 94.69 74 GLU A N 1
ATOM 612 C CA . GLU A 1 74 ? -4.915 1.470 -13.892 1.00 94.69 74 GLU A CA 1
ATOM 613 C C . GLU A 1 74 ? -4.424 2.921 -13.892 1.00 94.69 74 GLU A C 1
ATOM 615 O O . GLU A 1 74 ? -4.584 3.630 -14.887 1.00 94.69 74 GLU A O 1
ATOM 620 N N . GLN A 1 75 ? -3.816 3.371 -12.789 1.00 93.69 75 GLN A N 1
ATOM 621 C CA . GLN A 1 75 ? -3.323 4.747 -12.669 1.00 93.69 75 GLN A CA 1
ATOM 622 C C . GLN A 1 75 ? -1.994 4.971 -13.405 1.00 93.69 75 GLN A C 1
ATOM 624 O O . GLN A 1 75 ? -1.738 6.076 -13.889 1.00 93.69 75 GLN A O 1
ATOM 629 N N . TYR A 1 76 ? -1.157 3.937 -13.514 1.00 91.94 76 TYR A N 1
ATOM 630 C CA . TYR A 1 76 ? 0.126 3.975 -14.216 1.00 91.94 76 TYR A CA 1
ATOM 631 C C . TYR A 1 76 ? 0.258 2.785 -15.182 1.00 91.94 76 TYR A C 1
ATOM 633 O O . TYR A 1 76 ? 0.953 1.816 -14.873 1.00 91.94 76 TYR A O 1
ATOM 641 N N . PRO A 1 77 ? -0.365 2.852 -16.373 1.00 91.06 77 PRO A N 1
ATOM 642 C CA . PRO A 1 77 ? -0.276 1.774 -17.360 1.00 91.06 77 PRO A CA 1
ATOM 643 C C . PRO A 1 77 ? 1.138 1.605 -17.938 1.00 91.06 77 PRO A C 1
ATOM 645 O O . PRO A 1 77 ? 1.499 0.509 -18.356 1.00 91.06 77 PRO A O 1
ATOM 648 N N . ASP A 1 78 ? 1.946 2.670 -17.919 1.00 93.19 78 ASP A N 1
ATOM 649 C CA . ASP A 1 78 ? 3.306 2.709 -18.467 1.00 93.19 78 ASP A CA 1
ATOM 650 C C . ASP A 1 78 ? 4.368 2.731 -17.348 1.00 93.19 78 ASP A C 1
ATOM 652 O O . ASP A 1 78 ? 5.251 3.596 -17.310 1.00 93.19 78 ASP A O 1
ATOM 656 N N . LEU A 1 79 ? 4.259 1.819 -16.376 1.00 91.81 79 LEU A N 1
ATOM 657 C CA . LEU A 1 79 ? 5.292 1.663 -15.347 1.00 91.81 79 LEU A CA 1
ATOM 658 C C . LEU A 1 79 ? 6.602 1.143 -15.958 1.00 91.81 79 LEU A C 1
ATOM 660 O O . LEU A 1 79 ? 6.569 0.308 -16.857 1.00 91.81 79 LEU A O 1
ATOM 664 N N . PRO A 1 80 ? 7.772 1.569 -15.447 1.00 93.94 80 PRO A N 1
ATOM 665 C CA . PRO A 1 80 ? 9.035 0.938 -15.811 1.00 93.94 80 PRO A CA 1
ATOM 666 C C . PRO A 1 80 ? 9.007 -0.564 -15.498 1.00 93.94 80 PRO A C 1
ATOM 668 O O . PRO A 1 80 ? 8.584 -0.939 -14.402 1.00 93.94 80 PRO A O 1
ATOM 671 N N . ASP A 1 81 ? 9.531 -1.401 -16.399 1.00 95.12 81 ASP A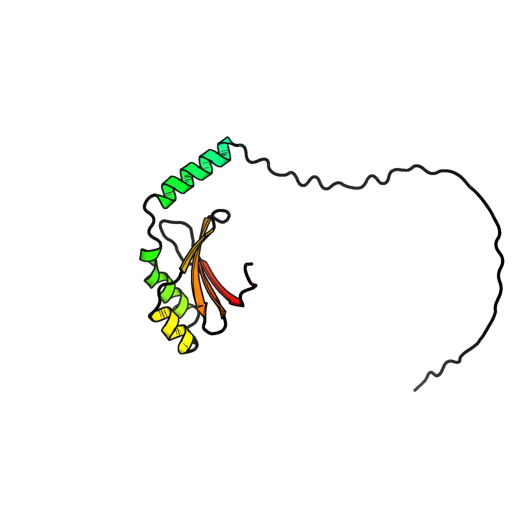 N 1
ATOM 672 C CA . ASP A 1 81 ? 9.516 -2.872 -16.286 1.00 95.12 81 ASP A CA 1
ATOM 673 C C . ASP A 1 81 ? 9.980 -3.384 -14.910 1.00 95.12 81 ASP A C 1
ATOM 675 O O . ASP A 1 81 ? 9.421 -4.329 -14.353 1.00 95.12 81 ASP A O 1
ATOM 679 N N . GLU A 1 82 ? 11.005 -2.750 -14.331 1.00 94.69 82 GLU A N 1
ATOM 680 C CA . GLU A 1 82 ? 11.533 -3.116 -13.012 1.00 94.69 82 GLU A CA 1
ATOM 681 C C . GLU A 1 82 ? 10.528 -2.869 -11.875 1.00 94.69 82 GLU A C 1
ATOM 683 O O . GLU A 1 82 ? 10.424 -3.673 -10.946 1.00 94.69 82 GLU A O 1
ATOM 688 N N . VAL A 1 83 ? 9.760 -1.779 -11.960 1.00 93.75 83 VAL A N 1
ATOM 689 C CA . VAL A 1 83 ? 8.732 -1.408 -10.982 1.00 93.75 83 VAL A CA 1
ATOM 690 C C . VAL A 1 83 ? 7.499 -2.275 -11.180 1.00 93.75 83 VAL A C 1
ATOM 692 O O . VAL A 1 83 ? 6.947 -2.787 -10.209 1.00 93.75 83 VAL A O 1
ATOM 695 N N . GLU A 1 84 ? 7.097 -2.499 -12.429 1.00 96.06 84 GLU A N 1
ATOM 696 C CA . GLU A 1 84 ? 5.990 -3.390 -12.762 1.00 96.06 84 GLU A CA 1
ATOM 697 C C . GLU A 1 84 ? 6.244 -4.804 -12.216 1.00 96.06 84 GLU A C 1
ATOM 699 O O . GLU A 1 84 ? 5.394 -5.378 -11.528 1.00 96.06 84 GLU A O 1
ATOM 704 N N . LEU A 1 85 ? 7.446 -5.347 -12.441 1.00 96.50 85 LEU A N 1
ATOM 705 C CA . LEU A 1 85 ? 7.840 -6.659 -11.935 1.00 96.50 85 LEU A CA 1
ATOM 706 C C . LEU A 1 85 ? 7.846 -6.700 -10.401 1.00 96.50 85 LEU A C 1
ATOM 708 O O . LEU A 1 85 ? 7.420 -7.699 -9.815 1.00 96.50 85 LEU A O 1
ATOM 712 N N . LEU A 1 86 ? 8.299 -5.630 -9.742 1.00 96.38 86 LEU A N 1
ATOM 713 C CA . LEU A 1 86 ? 8.273 -5.517 -8.285 1.00 96.38 86 LEU A CA 1
ATOM 714 C C . LEU A 1 86 ? 6.837 -5.561 -7.745 1.00 96.38 86 LEU A C 1
ATOM 716 O O . LEU A 1 86 ? 6.557 -6.364 -6.852 1.00 96.38 86 LEU A O 1
ATOM 720 N N . VAL A 1 87 ? 5.936 -4.741 -8.296 1.00 96.12 87 VAL A N 1
ATOM 721 C CA . VAL A 1 87 ? 4.529 -4.637 -7.867 1.00 96.12 87 VAL A CA 1
ATOM 722 C C . VAL A 1 87 ? 3.788 -5.960 -8.089 1.00 96.12 87 VAL A C 1
ATOM 724 O O . VAL A 1 87 ? 3.046 -6.407 -7.210 1.00 96.12 87 VAL A O 1
ATOM 727 N N . LYS A 1 88 ? 4.042 -6.643 -9.214 1.00 96.06 88 LYS A N 1
ATOM 728 C CA . LYS A 1 88 ? 3.445 -7.955 -9.523 1.00 96.06 88 LYS A CA 1
ATOM 729 C C . LYS A 1 88 ? 3.886 -9.057 -8.566 1.00 96.06 88 LYS A C 1
ATOM 731 O O . LYS A 1 88 ? 3.069 -9.883 -8.175 1.00 96.06 88 LYS A O 1
ATOM 736 N N . ASN A 1 89 ? 5.167 -9.093 -8.203 1.00 96.50 89 ASN A N 1
ATOM 737 C CA . ASN A 1 89 ? 5.744 -10.243 -7.499 1.00 96.50 89 ASN A CA 1
ATOM 738 C C . ASN A 1 89 ? 5.919 -10.037 -5.993 1.00 96.50 89 ASN A C 1
ATOM 740 O O . ASN A 1 89 ? 6.242 -10.988 -5.281 1.00 96.50 89 ASN A O 1
ATOM 744 N N . THR A 1 90 ? 5.720 -8.816 -5.496 1.00 96.31 90 THR A N 1
ATOM 745 C CA . THR A 1 90 ? 5.954 -8.480 -4.089 1.00 96.31 90 THR A CA 1
ATOM 746 C C . THR A 1 90 ? 4.689 -7.917 -3.462 1.00 96.31 90 THR A C 1
ATOM 748 O O . THR A 1 90 ? 4.007 -7.069 -4.040 1.00 96.31 90 THR A O 1
ATOM 751 N N . ASN A 1 91 ? 4.365 -8.379 -2.256 1.00 96.38 91 ASN A N 1
ATOM 752 C CA . ASN A 1 91 ? 3.304 -7.768 -1.462 1.00 96.38 91 ASN A CA 1
ATOM 753 C C . ASN A 1 91 ? 3.744 -6.377 -0.983 1.00 96.38 91 ASN A C 1
ATOM 755 O O . ASN A 1 91 ? 4.902 -6.221 -0.576 1.00 96.38 91 ASN A O 1
ATOM 759 N N . PRO A 1 92 ? 2.848 -5.378 -1.006 1.00 95.62 92 PRO A N 1
ATOM 760 C CA . PRO A 1 92 ? 3.141 -4.091 -0.403 1.00 95.62 92 PRO A CA 1
ATOM 761 C C . PRO A 1 92 ? 3.329 -4.253 1.107 1.00 95.62 92 PRO A C 1
ATOM 763 O O . PRO A 1 92 ? 2.765 -5.140 1.752 1.00 95.62 92 PRO A O 1
ATOM 766 N N . LYS A 1 93 ? 4.119 -3.359 1.690 1.00 94.31 93 LYS A N 1
ATOM 767 C CA . LYS A 1 93 ? 4.107 -3.136 3.134 1.00 94.31 93 LYS A CA 1
ATOM 768 C C . LYS A 1 93 ? 2.858 -2.340 3.487 1.00 94.31 93 LYS A C 1
ATOM 770 O O . LYS A 1 93 ? 2.454 -1.473 2.720 1.00 94.31 93 LYS A O 1
ATOM 775 N N . VAL A 1 94 ? 2.286 -2.615 4.655 1.00 91.69 94 VAL A N 1
ATOM 776 C CA . VAL A 1 94 ? 1.065 -1.953 5.121 1.00 91.69 94 VAL A CA 1
ATOM 777 C C . VAL A 1 94 ? 1.354 -1.189 6.401 1.00 91.69 94 VAL A C 1
ATOM 779 O O . VAL A 1 94 ? 1.910 -1.744 7.351 1.00 91.69 94 VAL A O 1
ATOM 782 N N . VAL A 1 95 ? 0.975 0.084 6.431 1.00 89.38 95 VAL A N 1
ATOM 783 C CA . VAL A 1 95 ? 1.011 0.923 7.632 1.00 89.38 95 VAL A CA 1
ATOM 784 C C . VAL A 1 95 ? -0.354 1.557 7.825 1.00 89.38 95 VAL A C 1
ATOM 786 O O . VAL A 1 95 ? -0.949 2.062 6.881 1.00 89.38 95 VAL A O 1
ATOM 789 N N . PHE A 1 96 ? -0.840 1.543 9.063 1.00 85.81 96 PHE A N 1
ATOM 790 C CA . PHE A 1 96 ? -2.065 2.236 9.431 1.00 85.81 96 PHE A CA 1
ATOM 791 C C . PHE A 1 96 ? -1.750 3.621 9.999 1.00 85.81 96 PHE A C 1
ATOM 793 O O . PHE A 1 96 ? -1.028 3.747 10.995 1.00 85.81 96 PHE A O 1
ATOM 800 N N . ASN A 1 97 ? -2.317 4.664 9.397 1.00 84.50 97 ASN A N 1
ATOM 801 C CA . ASN A 1 97 ? -2.266 6.017 9.924 1.00 84.50 97 ASN A CA 1
ATOM 802 C C . ASN A 1 97 ? -3.481 6.279 10.817 1.00 84.50 97 ASN A C 1
ATOM 804 O O . ASN A 1 97 ? -4.555 6.637 10.340 1.00 84.50 97 ASN A O 1
ATOM 808 N N . LYS A 1 98 ? -3.277 6.175 12.134 1.00 76.81 98 LYS A N 1
ATOM 809 C CA . LYS A 1 98 ? -4.334 6.390 13.136 1.00 76.81 98 LYS A CA 1
ATOM 810 C C . LYS A 1 98 ? -4.960 7.782 13.084 1.00 76.81 98 LYS A C 1
ATOM 812 O O . LYS A 1 98 ? -6.154 7.924 13.286 1.00 76.81 98 LYS A O 1
ATOM 817 N N . ILE A 1 99 ? -4.159 8.815 12.817 1.00 76.25 99 ILE A N 1
ATOM 818 C CA . ILE A 1 99 ? -4.635 10.206 12.859 1.00 76.25 99 ILE A CA 1
ATOM 819 C C . ILE A 1 99 ? -5.614 10.464 11.718 1.00 76.25 99 ILE A C 1
ATOM 821 O O . ILE A 1 99 ? -6.611 11.157 11.900 1.00 76.25 99 ILE A O 1
ATOM 825 N N . LYS A 1 100 ? -5.308 9.922 10.539 1.00 76.69 100 LYS A N 1
ATOM 826 C CA . LYS A 1 100 ? -6.124 10.136 9.348 1.00 76.69 100 LYS A CA 1
ATOM 827 C C . LYS A 1 100 ? -7.130 9.015 9.077 1.00 76.69 100 LYS A C 1
ATOM 829 O O . LYS A 1 100 ? -8.002 9.197 8.237 1.00 76.69 100 LYS A O 1
ATOM 834 N N . MET A 1 101 ? -7.042 7.907 9.816 1.00 83.81 101 MET A N 1
ATOM 835 C CA . MET A 1 101 ? -7.855 6.702 9.628 1.00 83.81 101 MET A CA 1
ATOM 836 C C . MET A 1 101 ? -7.695 6.112 8.219 1.00 83.81 101 MET A C 1
ATOM 838 O O . MET A 1 101 ? -8.672 5.821 7.539 1.00 83.81 101 MET A O 1
ATOM 842 N N . GLU A 1 102 ? -6.446 5.936 7.789 1.00 87.00 102 GLU A N 1
ATOM 843 C CA . GLU A 1 102 ? -6.079 5.484 6.438 1.00 87.00 102 GLU A CA 1
ATOM 844 C C . GLU A 1 102 ? -5.133 4.282 6.520 1.00 87.00 102 GLU A C 1
ATOM 846 O O . GLU A 1 102 ? -4.283 4.229 7.418 1.00 87.00 102 GLU A O 1
ATOM 851 N N . TYR A 1 103 ? -5.203 3.369 5.549 1.00 89.50 103 TYR A N 1
ATOM 852 C CA . TYR A 1 103 ? -4.092 2.457 5.276 1.00 89.50 103 TYR A CA 1
ATOM 853 C C . TYR A 1 103 ? -3.213 2.992 4.153 1.00 89.50 103 TYR A C 1
ATOM 855 O O . TYR A 1 103 ? -3.703 3.493 3.144 1.00 89.50 103 TYR A O 1
ATOM 863 N N . SER A 1 104 ? -1.909 2.815 4.330 1.00 91.44 104 SER A N 1
ATOM 864 C CA . SER A 1 104 ? -0.890 3.024 3.310 1.00 91.44 104 SER A CA 1
ATOM 865 C C . SER A 1 104 ? -0.306 1.681 2.900 1.00 91.44 104 SER A C 1
ATOM 867 O O . SER A 1 104 ? 0.372 1.020 3.693 1.00 91.44 104 SER A O 1
ATOM 869 N N . PHE A 1 105 ? -0.543 1.300 1.650 1.00 94.81 105 PHE A N 1
ATOM 870 C CA . PHE A 1 105 ? 0.053 0.145 0.989 1.00 94.81 105 PHE A CA 1
ATOM 871 C C . PHE A 1 105 ? 1.218 0.630 0.144 1.00 94.81 105 PHE A C 1
ATOM 873 O O . PHE A 1 105 ? 1.016 1.427 -0.765 1.00 94.81 105 PHE A O 1
ATOM 880 N N . PHE A 1 106 ? 2.441 0.186 0.417 1.00 95.44 106 PHE A N 1
ATOM 881 C CA . PHE A 1 106 ? 3.590 0.745 -0.282 1.00 95.44 106 PHE A CA 1
ATOM 882 C C . PHE A 1 106 ? 4.676 -0.256 -0.658 1.00 95.44 106 PHE A C 1
ATOM 884 O O . PHE A 1 106 ? 4.965 -1.220 0.056 1.00 95.44 106 PHE A O 1
ATOM 891 N N . TRP A 1 107 ? 5.343 0.040 -1.770 1.00 96.44 107 TRP A N 1
ATOM 892 C CA . TRP A 1 107 ? 6.544 -0.635 -2.244 1.00 96.44 107 TRP A CA 1
ATOM 893 C C . TRP A 1 107 ? 7.734 0.312 -2.155 1.00 96.44 107 TRP A C 1
ATOM 895 O O . TRP A 1 107 ? 7.631 1.494 -2.477 1.00 96.44 107 TRP A O 1
ATOM 905 N N . VAL A 1 108 ? 8.881 -0.223 -1.738 1.00 94.00 108 VAL A N 1
ATOM 906 C CA . VAL A 1 108 ? 10.161 0.484 -1.841 1.00 94.00 108 VAL A CA 1
ATOM 907 C C . VAL A 1 108 ? 10.770 0.117 -3.185 1.00 94.00 108 VAL A C 1
ATOM 909 O O . VAL A 1 108 ? 11.031 -1.058 -3.440 1.00 94.00 108 VAL A O 1
ATOM 912 N N . LEU A 1 109 ? 10.959 1.114 -4.037 1.00 92.75 109 LEU A N 1
ATOM 913 C CA . LEU A 1 109 ? 11.459 0.955 -5.394 1.00 92.75 109 LEU A CA 1
ATOM 914 C C . LEU A 1 109 ? 12.992 0.800 -5.411 1.00 92.75 109 LEU A C 1
ATOM 916 O O . LEU A 1 109 ? 13.656 1.166 -4.434 1.00 92.75 109 LEU A O 1
ATOM 920 N N . PRO A 1 110 ? 13.582 0.278 -6.506 1.00 88.94 110 PRO A N 1
ATOM 921 C CA . PRO A 1 110 ? 15.030 0.058 -6.601 1.00 88.94 110 PRO A CA 1
ATOM 922 C C . PRO A 1 110 ? 15.877 1.321 -6.394 1.00 88.94 110 PRO A C 1
ATOM 924 O O . PRO A 1 110 ? 16.989 1.247 -5.875 1.00 88.94 110 PRO A O 1
ATOM 927 N N . ASP A 1 111 ? 15.344 2.488 -6.759 1.00 89.00 111 ASP A N 1
ATOM 928 C CA . ASP A 1 111 ? 15.994 3.792 -6.593 1.00 89.00 111 ASP A CA 1
ATOM 929 C C . ASP A 1 111 ? 15.852 4.382 -5.173 1.00 89.00 111 ASP A C 1
ATOM 931 O O . ASP A 1 111 ? 16.333 5.486 -4.903 1.00 89.00 111 ASP A O 1
ATOM 935 N N . GLY A 1 112 ? 15.192 3.663 -4.259 1.00 87.62 112 GLY A N 1
ATOM 936 C CA . GLY A 1 112 ? 14.909 4.096 -2.891 1.00 87.62 112 GLY A CA 1
ATOM 937 C C . GLY A 1 112 ? 13.697 5.023 -2.755 1.00 87.62 112 GLY A C 1
ATOM 938 O O . GLY A 1 112 ? 13.396 5.475 -1.648 1.00 87.62 112 GLY A O 1
ATOM 939 N N . SER A 1 113 ? 12.987 5.321 -3.845 1.00 90.62 113 SER A N 1
ATOM 940 C CA . SER A 1 113 ? 11.680 5.972 -3.769 1.00 90.62 113 SER A CA 1
ATOM 941 C C . SER A 1 113 ? 10.599 4.995 -3.294 1.00 90.62 113 SER A C 1
ATOM 943 O O . SER A 1 113 ? 10.815 3.786 -3.193 1.00 90.62 113 SER A O 1
ATOM 945 N N . ILE A 1 114 ? 9.440 5.528 -2.929 1.00 93.00 114 ILE A N 1
ATOM 946 C CA . ILE A 1 114 ? 8.285 4.769 -2.469 1.00 93.00 114 ILE A CA 1
ATOM 947 C C . ILE A 1 114 ? 7.140 5.000 -3.443 1.00 93.00 114 ILE A C 1
ATOM 949 O O . ILE A 1 114 ? 6.834 6.143 -3.791 1.00 93.00 114 ILE A O 1
ATOM 953 N N . LEU A 1 115 ? 6.502 3.904 -3.841 1.00 94.25 115 LEU A N 1
ATOM 954 C CA . LEU A 1 115 ? 5.185 3.907 -4.458 1.00 94.25 115 LEU A CA 1
ATOM 955 C C . LEU A 1 115 ? 4.169 3.537 -3.381 1.00 94.25 115 LEU A C 1
ATOM 957 O O . LEU A 1 115 ? 4.218 2.424 -2.865 1.00 94.25 115 LEU A O 1
ATOM 961 N N . GLU A 1 116 ? 3.299 4.466 -3.016 1.00 95.25 116 GLU A N 1
ATOM 962 C CA . GLU A 1 116 ? 2.326 4.333 -1.931 1.00 95.25 116 GLU A CA 1
ATOM 963 C C . GLU A 1 116 ? 0.908 4.499 -2.472 1.00 95.25 116 GLU A C 1
ATOM 965 O O . GLU A 1 116 ? 0.632 5.445 -3.201 1.00 95.25 116 GLU A O 1
ATOM 970 N N . VAL A 1 117 ? 0.001 3.614 -2.079 1.00 94.62 117 VAL A N 1
ATOM 971 C CA . VAL A 1 117 ? -1.439 3.722 -2.298 1.00 94.62 117 VAL A CA 1
ATOM 972 C C . VAL A 1 117 ? -2.105 3.939 -0.949 1.00 94.62 117 VAL A C 1
ATOM 974 O O . VAL A 1 117 ? -1.919 3.146 -0.025 1.00 94.62 117 VAL A O 1
ATOM 977 N N . VAL A 1 118 ? -2.873 5.017 -0.845 1.00 93.69 118 VAL A N 1
ATOM 978 C CA . VAL A 1 118 ? -3.627 5.376 0.358 1.00 93.69 118 VAL A CA 1
ATOM 979 C C . VAL A 1 118 ? -5.077 4.970 0.165 1.00 93.69 118 VAL A C 1
ATOM 981 O O . VAL A 1 118 ? -5.658 5.241 -0.889 1.00 93.69 118 VAL A O 1
ATOM 984 N N . THR A 1 119 ? -5.671 4.348 1.178 1.00 91.69 119 THR A N 1
ATOM 985 C CA . THR A 1 119 ? -7.044 3.844 1.117 1.00 91.69 119 THR A CA 1
ATOM 986 C C . THR A 1 119 ? -7.953 4.462 2.168 1.00 91.69 119 THR A C 1
ATOM 988 O O . THR A 1 119 ? -7.511 5.015 3.178 1.00 91.69 119 THR A O 1
ATOM 991 N N . THR A 1 120 ? -9.255 4.298 1.947 1.00 86.38 120 THR A N 1
ATOM 992 C CA . THR A 1 120 ? -10.279 4.482 2.978 1.00 86.38 120 THR A CA 1
ATOM 993 C C . THR A 1 120 ? -10.049 3.513 4.146 1.00 86.38 120 THR A C 1
ATOM 995 O O . THR A 1 120 ? -9.338 2.511 3.995 1.00 86.38 120 THR A O 1
ATOM 998 N N . PRO A 1 121 ? -10.610 3.795 5.335 1.00 80.62 121 PRO A N 1
ATOM 999 C CA . PRO A 1 121 ? -10.551 2.853 6.443 1.00 80.62 121 PRO A CA 1
ATOM 1000 C C . PRO A 1 121 ? -11.318 1.550 6.135 1.00 80.62 121 PRO A C 1
ATOM 1002 O O . PRO A 1 121 ? -12.173 1.516 5.244 1.00 80.62 121 PRO A O 1
ATOM 1005 N N . PRO A 1 122 ? -11.082 0.482 6.916 1.00 77.06 122 PRO A N 1
ATOM 1006 C CA . PRO A 1 122 ? -11.841 -0.764 6.845 1.00 77.06 122 PRO A CA 1
ATOM 1007 C C . PRO A 1 122 ? -13.352 -0.573 6.953 1.00 77.06 122 PRO A C 1
ATOM 1009 O O . PRO A 1 122 ? -13.817 0.382 7.588 1.00 77.06 122 PRO A O 1
ATOM 1012 N N . PRO A 1 123 ? -14.140 -1.522 6.415 1.00 75.69 123 PRO A N 1
ATOM 1013 C CA . PRO A 1 123 ? -13.718 -2.820 5.860 1.00 75.69 123 PRO A CA 1
ATOM 1014 C C . PRO A 1 123 ? -13.421 -2.816 4.356 1.00 75.69 123 PRO A C 1
ATOM 1016 O O . PRO A 1 123 ? -13.085 -3.861 3.814 1.00 75.69 123 PRO A O 1
ATOM 1019 N N . LEU A 1 124 ? -13.635 -1.693 3.668 1.00 75.50 124 LEU A N 1
ATOM 1020 C CA . LEU A 1 124 ? -13.578 -1.658 2.205 1.00 75.50 124 LEU A CA 1
ATOM 1021 C C . LEU A 1 124 ? -12.168 -1.396 1.681 1.00 75.50 124 LEU A C 1
ATOM 1023 O O . LEU A 1 124 ? -11.809 -1.947 0.650 1.00 75.50 124 LEU A O 1
ATOM 1027 N N . CYS A 1 125 ? -11.369 -0.594 2.395 1.00 81.69 125 CYS A N 1
ATOM 1028 C CA . CYS A 1 125 ? -10.007 -0.245 1.984 1.00 81.69 125 CYS A CA 1
ATOM 1029 C C . CYS A 1 125 ? -9.923 0.245 0.523 1.00 81.69 125 CYS A C 1
ATOM 1031 O O . CYS A 1 125 ? -8.929 0.010 -0.161 1.00 81.69 125 CYS A O 1
ATOM 1033 N N . ASP A 1 126 ? -10.950 0.964 0.058 1.00 85.50 126 ASP A N 1
ATOM 1034 C CA . ASP A 1 126 ? -11.007 1.504 -1.300 1.00 85.50 126 ASP A CA 1
ATOM 1035 C C . ASP A 1 126 ? -9.840 2.482 -1.535 1.00 85.50 126 ASP A C 1
ATOM 1037 O O . ASP A 1 126 ? -9.649 3.391 -0.712 1.00 85.50 126 ASP A O 1
ATOM 1041 N N . PRO A 1 127 ? -9.068 2.349 -2.628 1.00 86.69 127 PRO A N 1
ATOM 1042 C CA . PRO A 1 127 ? -7.961 3.248 -2.928 1.00 86.69 127 PRO A CA 1
ATOM 1043 C C . PRO A 1 127 ? -8.461 4.664 -3.242 1.00 86.69 127 PRO A C 1
ATOM 1045 O O . PRO A 1 127 ? -9.344 4.873 -4.069 1.00 86.69 127 PRO A O 1
ATOM 1048 N N . ILE A 1 128 ? -7.872 5.656 -2.573 1.00 88.06 128 ILE A N 1
ATOM 1049 C CA . ILE A 1 128 ? -8.207 7.082 -2.715 1.00 88.06 128 ILE A CA 1
ATOM 1050 C C . ILE A 1 128 ? -7.168 7.795 -3.586 1.00 88.06 128 ILE A C 1
ATOM 1052 O O . ILE A 1 128 ? -7.477 8.765 -4.278 1.00 88.06 128 ILE A O 1
ATOM 1056 N N . GLY A 1 129 ? -5.915 7.342 -3.546 1.00 87.12 129 GLY A N 1
ATOM 1057 C CA . GLY A 1 129 ? -4.825 8.019 -4.228 1.00 87.12 129 GLY A CA 1
ATOM 1058 C C . GLY A 1 129 ? -3.541 7.210 -4.248 1.00 87.12 129 GLY A C 1
ATOM 1059 O O . GLY A 1 129 ? -3.347 6.295 -3.450 1.00 87.12 129 GLY A O 1
ATOM 1060 N N . ILE A 1 130 ? -2.667 7.577 -5.181 1.00 88.38 130 ILE A N 1
ATOM 1061 C CA . ILE A 1 130 ? -1.334 7.009 -5.326 1.00 88.38 130 ILE A CA 1
ATOM 1062 C C . ILE A 1 130 ? -0.293 8.126 -5.255 1.00 88.38 130 ILE A C 1
ATOM 1064 O O . ILE A 1 130 ? -0.445 9.199 -5.846 1.00 88.38 130 ILE A O 1
ATOM 1068 N N . HIS A 1 131 ? 0.758 7.884 -4.487 1.00 89.56 131 HIS A N 1
ATOM 1069 C CA . HIS A 1 131 ? 1.840 8.815 -4.239 1.00 89.56 131 HIS A CA 1
ATOM 1070 C C . HIS A 1 131 ? 3.163 8.153 -4.606 1.00 89.56 131 HIS A C 1
ATOM 1072 O O . HIS A 1 131 ? 3.532 7.108 -4.077 1.00 89.56 131 HIS A O 1
ATOM 1078 N N . HIS A 1 132 ? 3.904 8.796 -5.505 1.00 86.69 132 HIS A N 1
ATOM 1079 C CA . HIS A 1 132 ? 5.290 8.446 -5.784 1.00 86.69 132 HIS A CA 1
ATOM 1080 C C . HIS A 1 132 ? 6.185 9.490 -5.125 1.00 86.69 132 HIS A C 1
ATOM 1082 O O . HIS A 1 132 ? 6.177 10.662 -5.508 1.00 86.69 132 HIS A O 1
ATOM 1088 N N . SER A 1 133 ? 6.914 9.095 -4.083 1.00 83.62 133 SER A N 1
ATOM 1089 C CA . SER A 1 133 ? 7.766 10.010 -3.321 1.00 83.62 133 SER A CA 1
ATOM 1090 C C . SER A 1 133 ? 9.182 9.464 -3.203 1.00 83.62 133 SER A C 1
ATOM 1092 O O . SER A 1 133 ? 9.403 8.294 -2.907 1.00 83.62 133 SER A O 1
ATOM 1094 N N . LYS A 1 134 ? 10.189 10.313 -3.419 1.00 74.00 134 LYS A N 1
ATOM 1095 C CA . LYS A 1 134 ? 11.555 9.978 -3.000 1.00 74.00 134 LYS A CA 1
ATOM 1096 C C . LYS A 1 134 ? 11.575 10.029 -1.479 1.00 74.00 134 LYS A C 1
ATOM 1098 O O . LYS A 1 134 ? 11.182 11.060 -0.935 1.00 74.00 134 LYS A O 1
ATOM 1103 N N . GLN A 1 135 ? 12.007 8.958 -0.806 1.00 59.69 135 GLN A N 1
ATOM 1104 C CA . GLN A 1 135 ? 12.139 8.962 0.653 1.00 59.69 135 GLN A CA 1
ATOM 1105 C C . GLN A 1 135 ? 12.862 10.236 1.111 1.00 59.69 135 GLN A C 1
ATOM 1107 O O . GLN A 1 135 ? 14.055 10.417 0.862 1.00 59.69 135 GLN A O 1
ATOM 1112 N N . LEU A 1 136 ? 12.155 11.103 1.834 1.00 48.78 136 LEU A N 1
ATOM 1113 C CA . LEU A 1 136 ? 12.799 11.875 2.883 1.00 48.78 136 LEU A CA 1
ATOM 1114 C C . LEU A 1 136 ? 13.035 10.859 3.993 1.00 48.78 136 LEU A C 1
ATOM 1116 O O . LEU A 1 136 ? 12.077 10.276 4.495 1.00 48.78 136 LEU A O 1
ATOM 1120 N N . LYS A 1 137 ? 14.307 10.564 4.276 1.00 38.97 137 LYS A N 1
ATOM 1121 C CA . LYS A 1 137 ? 14.722 9.663 5.354 1.00 38.97 137 LYS A CA 1
ATOM 1122 C C . LYS A 1 137 ? 13.835 9.887 6.586 1.00 38.97 137 LYS A C 1
ATOM 1124 O O . LYS A 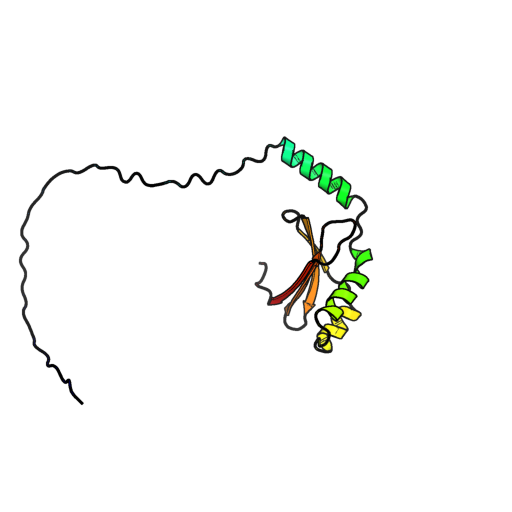1 137 ? 13.882 10.963 7.174 1.00 38.97 137 LYS A O 1
ATOM 1129 N N . TYR A 1 138 ? 13.040 8.887 6.953 1.00 38.88 138 TYR A N 1
ATOM 1130 C CA . TYR A 1 138 ? 12.525 8.790 8.312 1.00 38.88 138 TYR A CA 1
ATOM 1131 C C . TYR A 1 138 ? 13.699 8.281 9.156 1.00 38.88 138 TYR A C 1
ATOM 1133 O O . TYR A 1 138 ? 14.021 7.094 9.105 1.00 38.88 138 TYR A O 1
ATOM 1141 N N . GLU A 1 139 ? 14.414 9.215 9.791 1.00 34.16 139 GLU A N 1
ATOM 1142 C CA . GLU A 1 139 ? 15.355 8.924 10.886 1.00 34.16 139 GLU A CA 1
ATOM 1143 C C . GLU A 1 139 ? 14.596 8.596 12.175 1.00 34.16 139 GLU A C 1
ATOM 1145 O O . GLU A 1 139 ? 13.545 9.236 12.423 1.00 34.16 139 GLU A O 1
#

Foldseek 3Di:
DDDDDDDDDDDDDDDDDDDDDDDDDDDPDDDPPCPPPPPCDPVNVVVLVVVVCVQPVPADVQVCLVVVLVVVCVVCVPDDPQVNVCSVPDFFDWDADSVVQWIWGWDQGPVRWIWIFIAHHDDVRHTDDIDTGRDPDPD

Sequence (139 aa):
MRWHITKYSKKKSILCAFSILLIFLSSCSSTSQNFSQEQISDKQIQQIQQLEDKMFANDKPETHFDDIREYVFEQYPDLPDEVELLVKNTNPKVVFNKIKMEYSFFWVLPDGSILEVVTTPPPLCDPIGIHHSKQLKYE

Secondary structure (DSSP, 8-state):
-----------------------------------------HHHHHHHHHHHHHHHTT--GGGGHHHHHHHHHHH-TT--HHHHHHHHHSPPEEEEETTTTEEEEEEE-TTSEEEEEEEPSTTT--EEEEEEEE-----